Protein AF-M6R3C2-F1 (afdb_monomer_lite)

Secondary structure (DSSP, 8-state):
-TTT--EEHHHHHHHTTT----EEEEEEEEESS-HHHHHHHHHHHHHHHTTS---EEEEETTEEEEEE-HHHHHHHHHTHHHHHHHHHTTS--EEEEEEEEE-SS-HHHHHHHHHHHHHHHHHT-SSEEEE-

Foldseek 3Di:
DVLQPAAELVSCVVVLVVDPFFKKKKKFKDWPDQQSVLVNLVQVVLCVQQVHRWHWYCHDRGMIMTGDHPVSCVSCVVCLVVSCCVCPVPVIDMFMEMQMEGHDPDSVVRVVSRVVQRVVRVVVHTSYGGYD

Organism: NCBI:txid1049910

pLDDT: mean 93.61, std 5.74, range [62.06, 98.38]

Sequence (132 aa):
DPETGFGNLHAFELDKVRVDENILILASIQTDSPYPYVLKWISLWTSKLLHKQVRFYRIRKDRLAFFVSPEEWDFFSKNLNELVESLQKENHLVDLNLGVSILEESREEWSSNARKALGLSIEEGPNRYICL

Radius of gyration: 13.64 Å; chains: 1; bounding box: 36×31×31 Å

Structure (mmCIF, N/CA/C/O backbone):
data_AF-M6R3C2-F1
#
_entry.id   AF-M6R3C2-F1
#
loop_
_atom_site.group_PDB
_atom_site.id
_atom_site.type_symbol
_atom_site.label_atom_id
_atom_site.label_alt_id
_atom_site.label_comp_id
_atom_site.label_asym_id
_atom_site.label_entity_id
_atom_site.label_seq_id
_atom_site.pdbx_PDB_ins_code
_atom_site.Cartn_x
_atom_site.Cartn_y
_atom_site.Cartn_z
_atom_site.occupancy
_atom_site.B_iso_or_equiv
_atom_site.auth_seq_id
_atom_site.auth_comp_id
_atom_site.auth_asym_id
_atom_site.auth_atom_id
_atom_site.pdbx_PDB_model_num
ATOM 1 N N . ASP A 1 1 ? -8.100 -6.938 -11.339 1.00 81.00 1 ASP A N 1
ATOM 2 C CA . ASP A 1 1 ? -7.148 -6.340 -12.290 1.00 81.00 1 ASP A CA 1
ATOM 3 C C . ASP A 1 1 ? -6.440 -7.472 -13.020 1.00 81.00 1 ASP A C 1
ATOM 5 O O . ASP A 1 1 ? -5.786 -8.259 -12.348 1.00 81.00 1 ASP A O 1
ATOM 9 N N . PRO A 1 2 ? -6.632 -7.641 -14.338 1.00 83.00 2 PRO A N 1
ATOM 10 C CA . PRO A 1 2 ? -6.114 -8.805 -15.063 1.00 83.00 2 PRO A CA 1
ATOM 11 C C . PRO A 1 2 ? -4.579 -8.852 -15.124 1.00 83.00 2 PRO A C 1
ATOM 13 O O . PRO A 1 2 ? -4.012 -9.934 -15.230 1.00 83.00 2 PRO A O 1
ATOM 16 N N . GLU A 1 3 ? -3.896 -7.708 -15.012 1.00 89.69 3 GLU A N 1
ATOM 17 C CA . GLU A 1 3 ? -2.430 -7.647 -15.058 1.00 89.69 3 GLU A CA 1
ATOM 18 C C . GLU A 1 3 ? -1.791 -8.125 -13.743 1.00 89.69 3 GLU A C 1
ATOM 20 O O . GLU A 1 3 ? -0.809 -8.877 -13.747 1.00 89.69 3 GLU A O 1
ATOM 25 N N . THR A 1 4 ? -2.353 -7.701 -12.606 1.00 91.69 4 THR A N 1
ATOM 26 C CA . THR A 1 4 ? -1.811 -7.992 -11.266 1.00 91.69 4 THR A CA 1
ATOM 27 C C . THR A 1 4 ? -2.481 -9.161 -10.550 1.00 91.69 4 THR A C 1
ATOM 29 O O . THR A 1 4 ? -1.849 -9.788 -9.707 1.00 91.69 4 THR A O 1
ATOM 32 N N . GLY A 1 5 ? -3.735 -9.471 -10.880 1.00 94.00 5 GLY A N 1
ATOM 33 C CA . GLY A 1 5 ? -4.597 -10.357 -10.092 1.00 94.00 5 GLY A CA 1
ATOM 34 C C . GLY A 1 5 ? -5.252 -9.668 -8.886 1.00 94.00 5 GLY A C 1
ATOM 35 O O . GLY A 1 5 ? -6.014 -10.302 -8.163 1.00 94.00 5 GLY A O 1
ATOM 36 N N . PHE A 1 6 ? -4.997 -8.373 -8.667 1.00 97.31 6 PHE A N 1
ATOM 37 C CA . PHE A 1 6 ? -5.494 -7.635 -7.502 1.00 97.31 6 PHE A CA 1
ATOM 38 C C . PHE A 1 6 ? -6.968 -7.251 -7.634 1.00 97.31 6 PHE A C 1
ATOM 40 O O . PHE A 1 6 ? -7.526 -7.201 -8.738 1.00 97.31 6 PHE A O 1
ATOM 47 N N . GLY A 1 7 ? -7.600 -6.913 -6.507 1.00 97.38 7 GLY A N 1
ATOM 48 C CA . GLY A 1 7 ? -8.893 -6.233 -6.521 1.00 97.38 7 GLY A CA 1
ATOM 49 C C . GLY A 1 7 ? -8.794 -4.895 -7.265 1.00 97.38 7 GLY A C 1
ATOM 50 O O . GLY A 1 7 ? -7.735 -4.275 -7.308 1.00 97.38 7 GLY A O 1
ATOM 51 N N . ASN A 1 8 ? -9.872 -4.453 -7.905 1.00 96.62 8 ASN A N 1
ATOM 52 C CA . ASN A 1 8 ? -9.938 -3.106 -8.485 1.00 96.62 8 ASN A CA 1
ATOM 53 C C . ASN A 1 8 ? -10.506 -2.111 -7.455 1.00 96.62 8 ASN A C 1
ATOM 55 O O . ASN A 1 8 ? -10.848 -2.498 -6.338 1.00 96.62 8 ASN A O 1
ATOM 59 N N . LEU A 1 9 ? -10.646 -0.839 -7.840 1.00 95.88 9 LEU A N 1
ATOM 60 C CA . LEU A 1 9 ? -11.245 0.191 -6.984 1.00 95.88 9 LEU A CA 1
ATOM 61 C C . LEU A 1 9 ? -12.638 -0.201 -6.461 1.00 95.88 9 LEU A C 1
ATOM 63 O O . LEU A 1 9 ? -12.937 0.027 -5.298 1.00 95.88 9 LEU A O 1
ATOM 67 N N . HIS A 1 10 ? -13.479 -0.821 -7.290 1.00 95.88 10 HIS A N 1
ATOM 68 C CA . HIS A 1 10 ? -14.812 -1.236 -6.856 1.00 95.88 10 HIS A CA 1
ATOM 69 C C . HIS A 1 10 ? -14.753 -2.316 -5.765 1.00 95.88 10 HIS A C 1
ATOM 71 O O . HIS A 1 10 ? -15.443 -2.205 -4.757 1.00 95.88 10 HIS A O 1
ATOM 77 N N . ALA A 1 11 ? -13.893 -3.325 -5.934 1.00 96.44 11 ALA A N 1
ATOM 78 C CA . ALA A 1 11 ? -13.667 -4.349 -4.914 1.00 96.44 11 ALA A CA 1
ATOM 79 C C . ALA A 1 11 ? -13.116 -3.744 -3.614 1.00 96.44 11 ALA A C 1
ATOM 81 O O . ALA A 1 11 ? -13.557 -4.125 -2.536 1.00 96.44 11 ALA A O 1
ATOM 82 N N . PHE A 1 12 ? -12.208 -2.768 -3.722 1.00 96.88 12 PHE A N 1
ATOM 83 C CA . PHE A 1 12 ? -11.705 -2.030 -2.566 1.00 96.88 12 PHE A CA 1
ATOM 84 C C . PHE A 1 12 ? -12.836 -1.337 -1.803 1.00 96.88 12 PHE A C 1
ATOM 86 O O . PHE A 1 12 ? -12.956 -1.548 -0.605 1.00 96.88 12 PHE A O 1
ATOM 93 N N . GLU A 1 13 ? -13.696 -0.564 -2.474 1.00 95.25 13 GLU A N 1
ATOM 94 C CA . GLU A 1 13 ? -14.792 0.154 -1.803 1.00 95.25 13 GLU A CA 1
ATOM 95 C C . GLU A 1 13 ? -15.788 -0.795 -1.107 1.00 95.25 13 GLU A C 1
ATOM 97 O O . GLU A 1 13 ? -16.329 -0.448 -0.057 1.00 95.25 13 GLU A O 1
ATOM 102 N N . LEU A 1 14 ? -15.998 -2.004 -1.645 1.00 94.88 14 LEU A N 1
ATOM 103 C CA . LEU A 1 14 ? -16.838 -3.034 -1.021 1.00 94.88 14 LEU A CA 1
ATOM 104 C C . LEU A 1 14 ? -16.186 -3.683 0.205 1.00 94.88 14 LEU A C 1
ATOM 106 O O . LEU A 1 14 ? -16.849 -3.876 1.224 1.00 94.88 14 LEU A O 1
ATOM 110 N N . ASP A 1 15 ? -14.906 -4.039 0.118 1.00 94.38 15 ASP A N 1
ATOM 111 C CA . ASP A 1 15 ? -14.208 -4.713 1.216 1.00 94.38 15 ASP A CA 1
ATOM 112 C C . ASP A 1 15 ? -13.877 -3.735 2.343 1.00 94.38 15 ASP A C 1
ATOM 114 O O . ASP A 1 15 ? -13.963 -4.082 3.518 1.00 94.38 15 ASP A O 1
ATOM 118 N N . LYS A 1 16 ? -13.619 -2.471 2.005 1.00 93.50 16 LYS A N 1
ATOM 119 C CA . LYS A 1 16 ? -13.359 -1.391 2.955 1.00 93.50 16 LYS A CA 1
ATOM 120 C C . LYS A 1 16 ? -14.453 -1.217 3.998 1.00 93.50 16 LYS A C 1
ATOM 122 O O . LYS A 1 16 ? -14.144 -0.716 5.067 1.00 93.50 16 LYS A O 1
ATOM 127 N N . VAL A 1 17 ? -15.703 -1.602 3.725 1.00 91.25 17 VAL A N 1
ATOM 128 C CA . VAL A 1 17 ? -16.810 -1.527 4.701 1.00 91.25 17 VAL A CA 1
ATOM 129 C C . VAL A 1 17 ? -16.993 -2.800 5.535 1.00 91.25 17 VAL A C 1
ATOM 131 O O . VAL A 1 17 ? -17.762 -2.790 6.491 1.00 91.25 17 VAL A O 1
ATOM 134 N N . ARG A 1 18 ? -16.292 -3.886 5.192 1.00 91.31 18 ARG A N 1
ATOM 135 C CA . ARG A 1 18 ? -16.430 -5.224 5.799 1.00 91.31 18 ARG A CA 1
ATOM 136 C C . ARG A 1 18 ? -15.160 -5.738 6.462 1.00 91.31 18 ARG A C 1
ATOM 138 O O . ARG A 1 18 ? -15.231 -6.723 7.177 1.00 91.31 18 ARG A O 1
ATOM 145 N N . VAL A 1 19 ? -14.022 -5.121 6.166 1.00 92.00 19 VAL A N 1
ATOM 146 C CA . VAL A 1 19 ? -12.712 -5.548 6.648 1.00 92.00 19 VAL A CA 1
ATOM 147 C C . VAL A 1 19 ? -12.605 -5.388 8.168 1.00 92.00 19 VAL A C 1
ATOM 149 O O . VAL A 1 19 ? -13.108 -4.391 8.708 1.00 92.00 19 VAL A O 1
ATOM 152 N N . ASP A 1 20 ? -11.979 -6.374 8.813 1.00 91.19 20 ASP A N 1
ATOM 153 C CA . ASP A 1 20 ? -11.737 -6.428 10.263 1.00 91.19 20 ASP A CA 1
ATOM 154 C C . ASP A 1 20 ? -10.427 -5.719 10.648 1.00 91.19 20 ASP A C 1
ATOM 156 O O . ASP A 1 20 ? -10.261 -5.271 11.780 1.00 91.19 20 ASP A O 1
ATOM 160 N N . GLU A 1 21 ? -9.486 -5.602 9.709 1.00 93.94 21 GLU A N 1
ATOM 161 C CA . GLU A 1 21 ? -8.267 -4.821 9.867 1.00 93.94 21 GLU A CA 1
ATOM 162 C C . GLU A 1 21 ? -8.550 -3.319 10.043 1.00 93.94 21 GLU A C 1
ATOM 164 O O . GLU A 1 21 ? -9.333 -2.714 9.307 1.00 93.94 21 GLU A O 1
ATOM 169 N N . ASN A 1 22 ? -7.829 -2.702 10.984 1.00 94.94 22 ASN A N 1
ATOM 170 C CA . ASN A 1 22 ? -8.036 -1.310 11.393 1.00 94.94 22 ASN A CA 1
ATOM 171 C C . ASN A 1 22 ? -7.035 -0.330 10.770 1.00 94.94 22 ASN A C 1
ATOM 173 O O . ASN A 1 22 ? -7.129 0.867 11.021 1.00 94.94 22 ASN A O 1
ATOM 177 N N . ILE A 1 23 ? -6.066 -0.798 9.978 1.00 97.62 23 ILE A N 1
ATOM 178 C CA . ILE A 1 23 ? -5.085 0.075 9.324 1.00 97.62 23 ILE A CA 1
ATOM 179 C C . ILE A 1 23 ? -5.227 -0.030 7.811 1.00 97.62 23 ILE A C 1
ATOM 181 O O . ILE A 1 23 ? -5.128 -1.112 7.234 1.00 97.62 23 ILE A O 1
ATOM 185 N N . LEU A 1 24 ? -5.463 1.115 7.172 1.00 98.00 24 LEU A N 1
ATOM 186 C CA . LEU A 1 24 ? -5.519 1.265 5.724 1.00 98.00 24 LEU A CA 1
ATOM 187 C C . LEU A 1 24 ? -4.203 1.865 5.260 1.0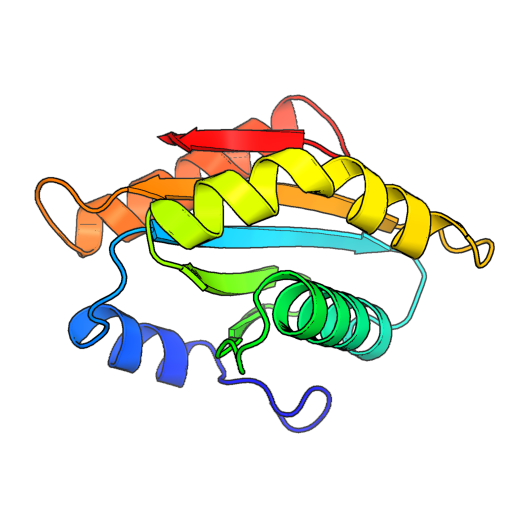0 98.00 24 LEU A C 1
ATOM 189 O O . LEU A 1 24 ? -3.814 2.947 5.700 1.00 98.00 24 LEU A O 1
ATOM 193 N N . ILE A 1 25 ? -3.560 1.184 4.319 1.00 98.31 25 ILE A N 1
ATOM 194 C CA . ILE A 1 25 ? -2.352 1.665 3.665 1.00 98.31 25 ILE A CA 1
ATOM 195 C C . ILE A 1 25 ? -2.682 1.948 2.207 1.00 98.31 25 ILE A C 1
ATOM 197 O O . ILE A 1 25 ? -3.135 1.069 1.471 1.00 98.31 25 ILE A O 1
ATOM 201 N N . LEU A 1 26 ? -2.428 3.181 1.782 1.00 98.38 26 LEU A N 1
ATOM 202 C CA . LEU A 1 26 ? -2.417 3.583 0.384 1.00 98.38 26 LEU A CA 1
ATOM 203 C C . LEU A 1 26 ? -0.974 3.803 -0.051 1.00 98.38 26 LEU A C 1
ATOM 205 O O . LEU A 1 26 ? -0.248 4.553 0.591 1.00 98.38 26 LEU A O 1
ATOM 209 N N . ALA A 1 27 ? -0.568 3.195 -1.159 1.00 97.94 27 ALA A N 1
ATOM 210 C CA . ALA A 1 27 ? 0.765 3.363 -1.718 1.00 97.94 27 ALA A CA 1
ATOM 211 C C . ALA A 1 27 ? 0.730 4.130 -3.040 1.00 97.94 27 ALA A C 1
ATOM 213 O O . ALA A 1 27 ? -0.174 3.940 -3.857 1.00 97.94 27 ALA A O 1
ATOM 214 N N . SER A 1 28 ? 1.749 4.955 -3.258 1.00 97.75 28 SER A N 1
ATOM 215 C CA . SER A 1 28 ? 2.104 5.569 -4.533 1.00 97.75 28 SER A CA 1
ATOM 216 C C . SER A 1 28 ? 3.425 5.011 -5.006 1.00 97.75 28 SER A C 1
ATOM 218 O O . SER A 1 28 ? 4.386 4.993 -4.241 1.00 97.75 28 SER A O 1
ATOM 220 N N . ILE A 1 29 ? 3.462 4.594 -6.264 1.00 96.38 29 ILE A N 1
ATOM 221 C CA . ILE A 1 29 ? 4.659 4.061 -6.894 1.00 96.38 29 ILE A CA 1
ATOM 222 C C . ILE A 1 29 ? 5.044 4.990 -8.041 1.00 96.38 29 ILE A C 1
ATOM 224 O O . ILE A 1 29 ? 4.239 5.243 -8.939 1.00 96.38 29 ILE A O 1
ATOM 228 N N . GLN A 1 30 ? 6.286 5.453 -8.050 1.00 95.12 30 GLN A N 1
ATOM 229 C CA . GLN A 1 30 ? 6.880 6.110 -9.208 1.00 95.12 30 GLN A CA 1
ATOM 230 C C . GLN A 1 30 ? 8.022 5.244 -9.722 1.00 95.12 30 GLN A C 1
ATOM 232 O O . GLN A 1 30 ? 8.900 4.850 -8.965 1.00 95.12 30 GLN A O 1
ATOM 237 N N . THR A 1 31 ? 7.960 4.872 -10.998 1.00 93.44 31 THR A N 1
ATOM 238 C CA . THR A 1 31 ? 8.928 3.956 -11.595 1.00 93.44 31 THR A CA 1
ATOM 239 C C . THR A 1 31 ? 8.908 4.037 -13.117 1.00 93.44 31 THR A C 1
ATOM 241 O O . THR A 1 31 ? 7.858 4.303 -13.707 1.00 93.44 31 THR A O 1
ATOM 244 N N . ASP A 1 32 ? 10.049 3.739 -13.736 1.00 91.12 32 ASP A N 1
ATOM 245 C CA . ASP A 1 32 ? 10.165 3.505 -15.181 1.00 91.12 32 ASP A CA 1
ATOM 246 C C . ASP A 1 32 ? 9.877 2.042 -15.564 1.00 91.12 32 ASP A C 1
ATOM 248 O O . ASP A 1 32 ? 9.718 1.705 -16.740 1.00 91.12 32 ASP A O 1
ATOM 252 N N . SER A 1 33 ? 9.781 1.155 -14.572 1.00 91.56 33 SER A N 1
ATOM 253 C CA . SER A 1 33 ? 9.465 -0.256 -14.768 1.00 91.56 33 SER A CA 1
ATOM 254 C C . SER A 1 33 ? 7.966 -0.482 -14.980 1.00 91.56 33 SER A C 1
ATOM 256 O O . SER A 1 33 ? 7.128 0.329 -14.576 1.00 91.56 33 SER A O 1
ATOM 258 N N . PRO A 1 34 ? 7.562 -1.621 -15.571 1.00 92.69 34 PRO A N 1
ATOM 259 C CA . PRO A 1 34 ? 6.150 -1.957 -15.682 1.00 92.69 34 PRO A CA 1
ATOM 260 C C . PRO A 1 34 ? 5.472 -2.011 -14.304 1.00 92.69 34 PRO A C 1
ATOM 262 O O . PRO A 1 34 ? 5.811 -2.849 -13.470 1.00 92.69 34 PRO A O 1
ATOM 265 N N . TYR A 1 35 ? 4.456 -1.171 -14.081 1.00 94.25 35 TYR A N 1
ATOM 266 C CA . TYR A 1 35 ? 3.709 -1.148 -12.816 1.00 94.25 35 TYR A CA 1
ATOM 267 C C . TYR A 1 35 ? 3.261 -2.532 -12.330 1.00 94.25 35 TYR A C 1
ATOM 269 O O . TYR A 1 35 ? 3.475 -2.824 -11.157 1.00 94.25 35 TYR A O 1
ATOM 277 N N . PRO A 1 36 ? 2.696 -3.429 -13.166 1.00 94.50 36 PRO A N 1
ATOM 278 C CA . PRO A 1 36 ? 2.276 -4.743 -12.685 1.00 94.50 36 PRO A CA 1
ATOM 279 C C . PRO A 1 36 ? 3.406 -5.572 -12.070 1.00 94.50 36 PRO A C 1
ATOM 281 O O . PRO A 1 36 ? 3.147 -6.345 -11.152 1.00 94.50 36 PRO A O 1
ATOM 284 N N . TYR A 1 37 ? 4.640 -5.405 -12.552 1.00 92.69 37 TYR A N 1
ATOM 285 C CA . TYR A 1 37 ? 5.814 -6.074 -11.996 1.00 92.69 37 TYR A CA 1
ATOM 286 C C . TYR A 1 37 ? 6.105 -5.571 -10.579 1.00 92.69 37 TYR A C 1
ATOM 288 O O . TYR A 1 37 ? 6.093 -6.354 -9.631 1.00 92.69 37 TYR A O 1
ATOM 296 N N . VAL A 1 38 ? 6.248 -4.252 -10.424 1.00 94.38 38 VAL A N 1
ATOM 297 C CA . VAL A 1 38 ? 6.531 -3.610 -9.131 1.00 94.38 38 VAL A CA 1
ATOM 298 C C . VAL A 1 38 ? 5.417 -3.874 -8.116 1.00 94.38 38 VAL A C 1
ATOM 300 O O . VAL A 1 38 ? 5.677 -4.239 -6.973 1.00 94.38 38 VAL A O 1
ATOM 303 N N . LEU A 1 39 ? 4.158 -3.767 -8.542 1.00 95.50 39 LEU A N 1
ATOM 304 C CA . LEU A 1 39 ? 2.996 -4.017 -7.691 1.00 95.50 39 LEU A CA 1
ATOM 305 C C . LEU A 1 39 ? 2.943 -5.472 -7.194 1.00 95.50 39 LEU A C 1
ATOM 307 O O . LEU A 1 39 ? 2.658 -5.707 -6.018 1.00 95.50 39 LEU A O 1
ATOM 311 N N . LYS A 1 40 ? 3.250 -6.454 -8.055 1.00 94.88 40 LYS A N 1
ATOM 312 C CA . LYS A 1 40 ? 3.359 -7.866 -7.647 1.00 94.88 40 LYS A CA 1
ATOM 313 C C . LYS A 1 40 ? 4.524 -8.091 -6.692 1.00 94.88 40 LYS A C 1
ATOM 315 O O . LYS A 1 40 ? 4.359 -8.845 -5.738 1.00 94.88 40 LYS A O 1
ATOM 320 N N . TRP A 1 41 ? 5.662 -7.435 -6.916 1.00 94.50 41 TRP A N 1
ATOM 321 C CA . TRP A 1 41 ? 6.811 -7.534 -6.019 1.00 94.50 41 TRP A CA 1
ATOM 322 C C . TRP A 1 41 ? 6.475 -7.052 -4.608 1.00 94.50 41 TRP A C 1
ATOM 324 O O . TRP A 1 41 ? 6.702 -7.787 -3.650 1.00 94.50 41 TRP A O 1
ATOM 334 N N . ILE A 1 42 ? 5.844 -5.875 -4.487 1.00 95.50 42 ILE A N 1
ATOM 335 C CA . ILE A 1 42 ? 5.359 -5.350 -3.201 1.00 95.50 42 ILE A CA 1
ATOM 336 C C . ILE A 1 42 ? 4.451 -6.384 -2.529 1.00 95.50 42 ILE A C 1
ATOM 338 O O . ILE A 1 42 ? 4.681 -6.747 -1.382 1.00 95.50 42 ILE A O 1
ATOM 342 N N . SER A 1 43 ? 3.476 -6.933 -3.259 1.00 96.00 43 SER A N 1
ATOM 343 C CA . SER A 1 43 ? 2.545 -7.925 -2.709 1.00 96.00 43 SER A CA 1
ATOM 344 C C . SER A 1 43 ? 3.222 -9.209 -2.220 1.00 96.00 43 SER A C 1
ATOM 346 O O . SER A 1 43 ? 2.906 -9.694 -1.128 1.00 96.00 43 SER A O 1
ATOM 348 N N . LEU A 1 44 ? 4.165 -9.748 -2.998 1.00 95.50 44 LEU A N 1
ATOM 349 C CA . LEU A 1 44 ? 4.934 -10.939 -2.633 1.00 95.50 44 LE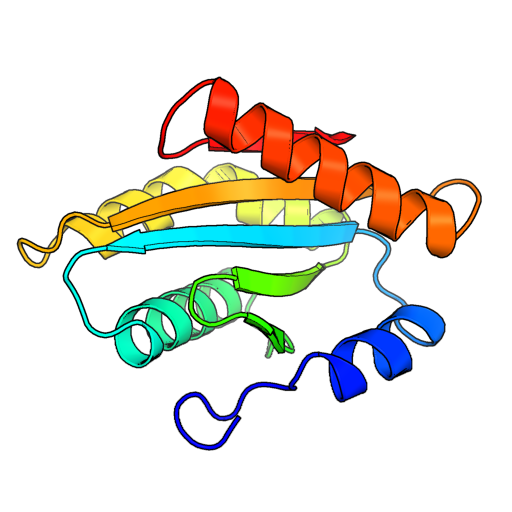U A CA 1
ATOM 350 C C . LEU A 1 44 ? 5.809 -10.678 -1.409 1.00 95.50 44 LEU A C 1
ATOM 352 O O . LEU A 1 44 ? 5.835 -11.498 -0.492 1.00 95.50 44 LEU A O 1
ATOM 356 N N . TRP A 1 45 ? 6.492 -9.533 -1.379 1.00 95.62 45 TRP A N 1
ATOM 357 C CA . TRP A 1 45 ? 7.335 -9.138 -0.260 1.00 95.62 45 TRP A CA 1
ATOM 358 C C . TRP A 1 45 ? 6.512 -8.964 1.018 1.00 95.62 45 TRP A C 1
ATOM 360 O O . TRP A 1 45 ? 6.840 -9.570 2.035 1.00 95.62 45 TRP A O 1
ATOM 370 N N . THR A 1 46 ? 5.394 -8.233 0.960 1.00 96.12 46 THR A N 1
ATOM 371 C CA . THR A 1 46 ? 4.511 -8.031 2.118 1.00 96.12 46 THR A CA 1
ATOM 372 C C . THR A 1 46 ? 3.954 -9.354 2.631 1.00 96.12 46 THR A C 1
ATOM 374 O O . THR A 1 46 ? 3.983 -9.608 3.831 1.00 96.12 46 THR A O 1
ATOM 377 N N . SER A 1 47 ? 3.485 -10.225 1.732 1.00 95.50 47 SER A N 1
ATOM 378 C CA . SER A 1 47 ? 2.924 -11.525 2.125 1.00 95.50 47 SER A CA 1
ATOM 379 C C . SER A 1 47 ? 3.984 -12.439 2.746 1.00 95.50 47 SER A C 1
ATOM 381 O O . SER A 1 47 ? 3.701 -13.179 3.687 1.00 95.50 47 SER A O 1
ATOM 383 N N . LYS A 1 48 ? 5.227 -12.368 2.246 1.00 95.56 48 LYS A N 1
ATOM 384 C CA . LYS A 1 48 ? 6.369 -13.087 2.815 1.00 95.56 48 LYS A CA 1
ATOM 385 C C . LYS A 1 48 ? 6.733 -12.557 4.200 1.00 95.56 48 LYS A C 1
ATOM 387 O O . LYS A 1 48 ? 6.954 -13.370 5.090 1.00 95.56 48 LYS A O 1
ATOM 392 N N . LEU A 1 49 ? 6.783 -11.235 4.374 1.00 96.06 49 LEU A N 1
ATOM 393 C CA . LEU A 1 49 ? 7.118 -10.603 5.650 1.00 96.06 49 LEU A CA 1
ATOM 394 C C . LEU A 1 49 ? 6.080 -10.925 6.730 1.00 96.06 49 LEU A C 1
ATOM 396 O O . LEU A 1 49 ? 6.439 -11.279 7.846 1.00 96.06 49 LEU A O 1
ATOM 400 N N . LEU A 1 50 ? 4.794 -10.811 6.394 1.00 95.44 50 LEU A N 1
ATOM 401 C CA . LEU A 1 50 ? 3.698 -10.999 7.346 1.00 95.44 50 LEU A CA 1
ATOM 402 C C . LEU A 1 50 ? 3.282 -12.468 7.511 1.00 95.44 50 LEU A C 1
ATOM 404 O O . LEU A 1 50 ? 2.353 -12.758 8.257 1.00 95.44 50 LEU A O 1
ATOM 408 N N . HIS A 1 51 ? 3.930 -13.397 6.798 1.00 94.50 51 HIS A N 1
ATOM 409 C CA . HIS A 1 51 ? 3.605 -14.827 6.796 1.00 94.50 51 HIS A CA 1
ATOM 410 C C . HIS A 1 51 ? 2.118 -15.138 6.529 1.00 94.50 51 HIS A C 1
ATOM 412 O O . HIS A 1 51 ? 1.593 -16.157 6.981 1.00 94.50 51 HIS A O 1
ATOM 418 N N . LYS A 1 52 ? 1.434 -14.282 5.760 1.00 93.94 52 LYS A N 1
ATOM 419 C CA . LYS A 1 52 ? 0.018 -14.433 5.405 1.00 93.94 52 LYS A CA 1
ATOM 420 C C . LYS A 1 52 ? -0.261 -13.923 3.998 1.00 93.94 52 LYS A C 1
ATOM 422 O O . LYS A 1 52 ? 0.486 -13.111 3.460 1.00 93.94 52 LYS A O 1
ATOM 427 N N . GLN A 1 53 ? -1.372 -14.359 3.409 1.00 91.75 53 GLN A N 1
ATOM 428 C CA . GLN A 1 53 ? -1.859 -13.736 2.179 1.00 91.75 53 GLN A CA 1
ATOM 429 C C . GLN A 1 53 ? -2.557 -12.418 2.510 1.00 91.75 53 GLN A C 1
ATOM 431 O O . GLN A 1 53 ? -3.616 -12.411 3.133 1.00 91.75 53 GLN A O 1
ATOM 436 N N . VAL A 1 54 ? -1.968 -11.307 2.073 1.00 94.88 54 VAL A N 1
ATOM 437 C CA . VAL A 1 54 ? -2.589 -9.982 2.166 1.00 94.88 54 VAL A CA 1
ATOM 438 C C . VAL A 1 54 ? -3.375 -9.709 0.893 1.00 94.88 54 VAL A C 1
ATOM 440 O O . VAL A 1 54 ? -2.883 -9.924 -0.218 1.00 94.88 54 VAL A O 1
ATOM 443 N N . ARG A 1 55 ? -4.604 -9.211 1.040 1.00 95.94 55 ARG A N 1
ATOM 444 C CA . ARG A 1 55 ? -5.416 -8.808 -0.107 1.00 95.94 55 ARG A CA 1
ATOM 445 C C . ARG A 1 55 ? -5.019 -7.410 -0.567 1.00 95.94 55 ARG A C 1
ATOM 447 O O . ARG A 1 55 ? -5.119 -6.445 0.185 1.00 95.94 55 ARG A O 1
ATOM 454 N N . PHE A 1 56 ? -4.614 -7.316 -1.827 1.00 98.00 56 PHE A N 1
ATOM 455 C CA . PHE A 1 56 ? -4.217 -6.068 -2.467 1.00 98.00 56 PHE A CA 1
ATOM 456 C C . PHE A 1 56 ? -5.263 -5.577 -3.461 1.00 98.00 56 PHE A C 1
ATOM 458 O O . PHE A 1 56 ? -5.919 -6.370 -4.149 1.00 98.00 56 PHE A O 1
ATOM 465 N N . TYR A 1 57 ? -5.356 -4.255 -3.585 1.00 98.19 57 TYR A N 1
ATOM 466 C CA . TYR A 1 57 ? -6.229 -3.582 -4.537 1.00 98.19 57 TYR A CA 1
ATOM 467 C C . TYR A 1 57 ? -5.441 -2.572 -5.360 1.00 98.19 57 TYR A C 1
ATOM 469 O O . TYR A 1 57 ? -4.804 -1.668 -4.826 1.00 98.19 57 TYR A O 1
ATOM 477 N N . ARG A 1 58 ? -5.523 -2.686 -6.683 1.00 97.44 58 ARG A N 1
ATOM 478 C CA . ARG A 1 58 ? -4.993 -1.689 -7.608 1.00 97.44 58 ARG A CA 1
ATOM 479 C C . ARG A 1 58 ? -6.069 -0.635 -7.855 1.00 97.44 58 ARG A C 1
ATOM 481 O O . ARG A 1 58 ? -6.953 -0.814 -8.694 1.00 97.44 58 ARG A O 1
ATOM 488 N N . ILE A 1 59 ? -6.018 0.446 -7.081 1.00 96.69 59 ILE A N 1
ATOM 489 C CA . ILE A 1 59 ? -7.027 1.516 -7.119 1.00 96.69 59 ILE A CA 1
ATOM 490 C C . ILE A 1 59 ? -6.771 2.528 -8.247 1.00 96.69 59 ILE A C 1
ATOM 492 O O . ILE A 1 59 ? -7.709 3.176 -8.708 1.00 96.69 59 ILE A O 1
ATOM 496 N N . ARG A 1 60 ? -5.521 2.641 -8.722 1.00 95.50 60 ARG A N 1
ATOM 497 C CA . ARG A 1 60 ? -5.111 3.337 -9.960 1.00 95.50 60 ARG A CA 1
ATOM 498 C C . ARG A 1 60 ? -3.901 2.632 -10.578 1.00 95.50 60 ARG A C 1
ATOM 500 O O . ARG A 1 60 ? -3.372 1.690 -9.996 1.00 95.50 60 ARG A O 1
ATOM 507 N N . LYS A 1 61 ? -3.435 3.098 -11.743 1.00 94.88 61 LYS A N 1
ATOM 508 C CA . LYS A 1 61 ? -2.265 2.535 -12.444 1.00 94.88 61 LYS A CA 1
ATOM 509 C C . LYS A 1 61 ? -1.042 2.399 -11.525 1.00 94.88 61 LYS A C 1
ATOM 511 O O . LYS A 1 61 ? -0.427 1.335 -11.533 1.00 94.88 61 LYS A O 1
ATOM 516 N N . ASP A 1 62 ? -0.769 3.454 -10.763 1.00 95.75 62 ASP A N 1
ATOM 517 C CA . ASP A 1 62 ? 0.375 3.713 -9.879 1.00 95.75 62 ASP A CA 1
ATOM 518 C C . ASP A 1 62 ? 0.034 3.618 -8.382 1.00 95.75 62 ASP A C 1
ATOM 520 O O . ASP A 1 62 ? 0.871 3.933 -7.538 1.00 95.75 62 ASP A O 1
ATOM 524 N N . ARG A 1 63 ? -1.205 3.233 -8.041 1.00 96.81 63 ARG A N 1
ATOM 525 C CA . ARG A 1 63 ? -1.705 3.255 -6.662 1.00 96.81 63 ARG A CA 1
ATOM 526 C C . ARG A 1 63 ? -2.186 1.891 -6.208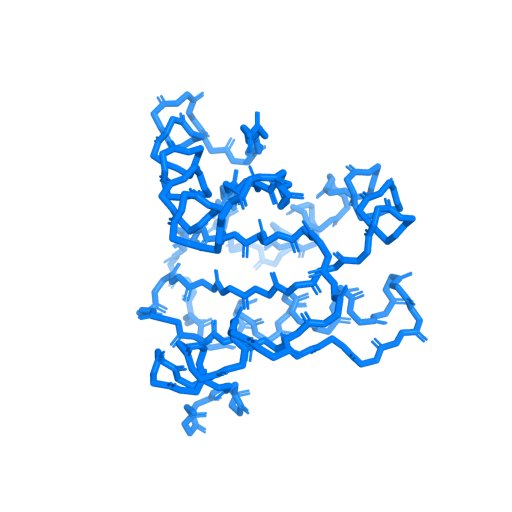 1.00 96.81 63 ARG A C 1
ATOM 528 O O . ARG A 1 63 ? -3.028 1.265 -6.861 1.00 96.81 63 ARG A O 1
ATOM 535 N N . LEU A 1 64 ? -1.707 1.498 -5.037 1.00 97.44 64 LEU A N 1
ATOM 536 C CA . LEU A 1 64 ? -2.069 0.267 -4.351 1.00 97.44 64 LEU A CA 1
ATOM 537 C C . LEU A 1 64 ? -2.807 0.607 -3.054 1.00 97.44 64 LEU A C 1
ATOM 539 O O . LEU A 1 64 ? -2.511 1.620 -2.427 1.00 97.44 64 LEU A O 1
ATOM 543 N N . ALA A 1 65 ? -3.737 -0.243 -2.646 1.00 98.25 65 ALA A N 1
ATOM 544 C CA . ALA A 1 65 ? -4.324 -0.227 -1.316 1.00 98.25 65 ALA A CA 1
ATOM 545 C C . ALA A 1 65 ? -4.276 -1.631 -0.716 1.00 98.25 65 ALA A C 1
ATOM 547 O O . ALA A 1 65 ? -4.384 -2.619 -1.450 1.00 98.25 65 ALA A O 1
ATOM 548 N N . PHE A 1 66 ? -4.124 -1.717 0.599 1.00 97.94 66 PHE A N 1
ATOM 549 C CA . PHE A 1 66 ? -4.265 -2.951 1.368 1.00 97.94 66 PHE A CA 1
ATOM 550 C C . PHE A 1 66 ? -4.535 -2.621 2.838 1.00 97.94 66 PHE A C 1
ATOM 552 O O . PHE A 1 66 ? -4.338 -1.484 3.275 1.00 97.94 66 PHE A O 1
ATOM 559 N N . PHE A 1 67 ? -5.015 -3.618 3.576 1.00 97.44 67 PHE A N 1
ATOM 560 C CA . PHE A 1 67 ? -5.357 -3.491 4.986 1.00 97.44 67 PHE A CA 1
ATOM 561 C C . PHE A 1 67 ? -4.456 -4.386 5.831 1.00 97.44 67 PHE A C 1
ATOM 563 O O . PHE A 1 67 ? -4.075 -5.470 5.382 1.00 97.44 67 PHE A O 1
ATOM 570 N N . VAL A 1 68 ? -4.121 -3.922 7.032 1.00 97.19 68 VAL A N 1
ATOM 571 C CA . VAL A 1 68 ? -3.304 -4.661 8.002 1.00 97.19 68 VAL A CA 1
ATOM 572 C C . VAL A 1 68 ? -3.815 -4.441 9.427 1.00 97.19 68 VAL A C 1
ATOM 574 O O . VAL A 1 68 ? -4.473 -3.436 9.718 1.00 97.19 68 VAL A O 1
ATOM 577 N N . SER A 1 69 ? -3.515 -5.371 10.330 1.00 96.31 69 SER A N 1
ATOM 578 C CA . SER A 1 69 ? -3.711 -5.154 11.767 1.00 96.31 69 SER A CA 1
ATOM 579 C C . SER A 1 69 ? -2.613 -4.245 12.355 1.00 96.31 69 SER A C 1
ATOM 581 O O . SER A 1 69 ? -1.568 -4.045 11.725 1.00 96.31 69 SER A O 1
ATOM 583 N N . PRO A 1 70 ? -2.799 -3.703 13.572 1.00 95.12 70 PRO A N 1
ATOM 584 C CA . PRO A 1 70 ? -1.747 -2.974 14.284 1.00 95.12 70 PRO A CA 1
ATOM 585 C C . PRO A 1 70 ? -0.444 -3.765 14.464 1.00 95.12 70 PRO A C 1
ATOM 587 O O . PRO A 1 70 ? 0.641 -3.214 14.284 1.00 95.12 70 PRO A O 1
ATOM 590 N N . GLU A 1 71 ? -0.533 -5.060 14.764 1.00 95.00 71 GLU A N 1
ATOM 591 C CA . GLU A 1 71 ? 0.628 -5.943 14.940 1.00 95.00 71 GLU A CA 1
ATOM 592 C C . GLU A 1 71 ? 1.388 -6.132 13.623 1.00 95.00 71 GLU A C 1
ATOM 594 O O . GLU A 1 71 ? 2.619 -6.112 13.581 1.00 95.00 71 GLU A O 1
ATOM 599 N N . GLU A 1 72 ? 0.649 -6.280 12.525 1.00 96.31 72 GLU A N 1
ATOM 600 C CA . GLU A 1 72 ? 1.212 -6.407 11.184 1.00 96.31 72 GLU A CA 1
ATOM 601 C C . GLU A 1 72 ? 1.860 -5.110 10.717 1.00 96.31 72 GLU A C 1
ATOM 603 O O . GLU A 1 72 ? 2.916 -5.147 10.088 1.00 96.31 72 GLU A O 1
ATOM 608 N N . TRP A 1 73 ? 1.262 -3.964 11.043 1.00 96.06 73 TRP A N 1
ATOM 609 C CA . TRP A 1 73 ? 1.848 -2.661 10.758 1.00 96.06 73 TRP A CA 1
ATOM 610 C C . TRP A 1 73 ? 3.163 -2.440 11.506 1.00 96.06 73 TRP A C 1
ATOM 612 O O . TRP A 1 73 ? 4.130 -1.966 10.905 1.00 96.06 73 TRP A O 1
ATOM 622 N N . ASP A 1 74 ? 3.238 -2.807 12.787 1.00 94.50 74 ASP A N 1
ATOM 623 C CA . ASP A 1 74 ? 4.480 -2.710 13.562 1.00 94.50 74 ASP A CA 1
ATOM 624 C C . ASP A 1 74 ? 5.604 -3.533 12.910 1.00 94.50 74 ASP A C 1
ATOM 626 O O . ASP A 1 74 ? 6.730 -3.055 12.761 1.00 94.50 74 ASP A O 1
ATOM 630 N N . PHE A 1 75 ? 5.286 -4.734 12.417 1.00 94.62 75 PHE A N 1
ATOM 631 C CA . PHE A 1 75 ? 6.240 -5.559 11.674 1.00 94.62 75 PHE A CA 1
ATOM 632 C C . PHE A 1 75 ? 6.596 -4.965 10.304 1.00 94.62 75 PHE A C 1
ATOM 634 O O . PHE A 1 75 ? 7.769 -4.887 9.938 1.00 94.62 75 PHE A O 1
ATOM 641 N N . PHE A 1 76 ? 5.597 -4.527 9.540 1.00 95.19 76 PHE A N 1
ATOM 642 C CA . PHE A 1 76 ? 5.766 -3.973 8.198 1.00 95.19 76 PHE A CA 1
ATOM 643 C C . PHE A 1 76 ? 6.613 -2.698 8.199 1.00 95.19 76 PHE A C 1
ATOM 645 O O . PHE A 1 76 ? 7.577 -2.586 7.442 1.00 95.19 76 PHE A O 1
ATOM 652 N N . SER A 1 77 ? 6.282 -1.748 9.073 1.00 94.31 77 SER A N 1
ATOM 653 C CA . SER A 1 77 ? 6.928 -0.435 9.146 1.00 94.31 77 SER A CA 1
ATOM 654 C C . SER A 1 77 ? 8.407 -0.522 9.530 1.00 94.31 77 SER A C 1
ATOM 656 O O . SER A 1 77 ? 9.225 0.200 8.959 1.00 94.31 77 SER A O 1
ATOM 658 N N . LYS A 1 78 ? 8.780 -1.455 10.418 1.00 95.25 78 LYS A N 1
ATOM 659 C CA . LYS A 1 78 ? 10.181 -1.705 10.808 1.00 95.25 78 LYS A CA 1
ATOM 660 C C . LYS A 1 78 ? 11.042 -2.246 9.668 1.00 95.25 78 LYS A C 1
ATOM 662 O O . LYS A 1 78 ? 12.245 -2.004 9.658 1.00 95.25 78 LYS A O 1
ATOM 667 N N . ASN A 1 79 ? 10.435 -2.943 8.709 1.00 94.62 79 ASN A N 1
ATOM 668 C CA . ASN A 1 79 ? 11.133 -3.575 7.587 1.00 94.62 79 ASN A CA 1
ATOM 669 C C . ASN A 1 79 ? 10.942 -2.813 6.262 1.00 94.62 79 ASN A C 1
ATOM 671 O O . ASN A 1 79 ? 11.357 -3.291 5.209 1.00 94.62 79 ASN A O 1
ATOM 675 N N . LEU A 1 80 ? 10.336 -1.619 6.281 1.00 91.94 80 LEU A N 1
ATOM 676 C CA . LEU A 1 80 ? 10.019 -0.870 5.060 1.00 91.94 80 LEU A CA 1
ATOM 677 C C . LEU A 1 80 ? 11.266 -0.520 4.231 1.00 91.94 80 LEU A C 1
ATOM 679 O O . LEU A 1 80 ? 11.211 -0.540 3.002 1.00 91.94 80 LEU A O 1
ATOM 683 N N . ASN A 1 81 ? 12.398 -0.263 4.889 1.00 91.75 81 ASN A N 1
ATOM 684 C CA . ASN A 1 81 ? 13.669 -0.024 4.204 1.00 91.75 81 ASN A CA 1
ATOM 685 C C . ASN A 1 81 ? 14.100 -1.234 3.364 1.00 91.75 81 ASN A C 1
ATOM 687 O O . ASN A 1 81 ? 14.558 -1.053 2.242 1.00 91.75 81 ASN A O 1
ATOM 691 N N . GLU A 1 82 ? 13.881 -2.462 3.844 1.00 93.31 82 GLU A N 1
ATOM 692 C CA . GLU A 1 82 ? 14.211 -3.671 3.080 1.00 93.31 82 GLU A CA 1
ATOM 693 C C . GLU A 1 82 ? 13.347 -3.799 1.820 1.00 93.31 82 GLU A C 1
ATOM 695 O O . GLU A 1 82 ? 13.830 -4.254 0.781 1.00 93.31 82 GLU A O 1
ATOM 700 N N . LEU A 1 83 ? 12.076 -3.377 1.880 1.00 92.44 83 LEU A N 1
ATOM 701 C CA . LEU A 1 83 ? 11.218 -3.314 0.696 1.00 92.44 83 LEU A CA 1
ATOM 702 C C . LEU A 1 83 ? 11.776 -2.314 -0.317 1.00 92.44 83 LEU A C 1
ATOM 704 O O . LEU A 1 83 ? 11.946 -2.677 -1.481 1.00 92.44 83 LEU A O 1
ATOM 708 N N . VAL A 1 84 ? 12.087 -1.091 0.118 1.00 90.94 84 VAL A N 1
ATOM 709 C CA . VAL A 1 84 ?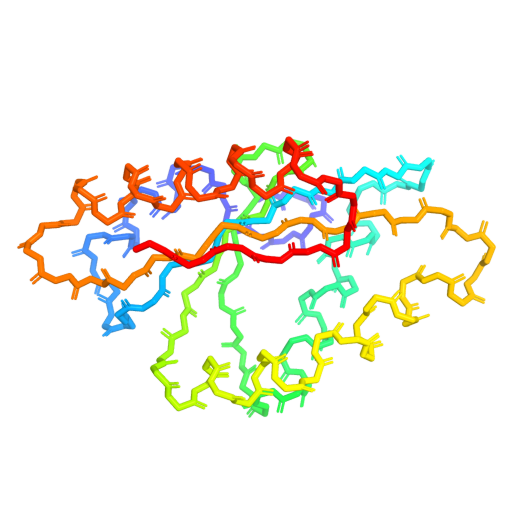 12.645 -0.040 -0.750 1.00 90.94 84 VAL A CA 1
ATOM 710 C C . VAL A 1 84 ? 13.955 -0.509 -1.392 1.00 90.94 84 VAL A C 1
ATOM 712 O O . VAL A 1 84 ? 14.091 -0.458 -2.613 1.00 90.94 84 VAL A O 1
ATOM 715 N N . GLU A 1 85 ? 14.877 -1.068 -0.610 1.00 90.19 85 GLU A N 1
ATOM 716 C CA . GLU A 1 85 ? 16.133 -1.626 -1.124 1.00 90.19 85 GLU A CA 1
ATOM 717 C C . GLU A 1 85 ? 15.899 -2.777 -2.112 1.00 90.19 85 GLU A C 1
ATOM 719 O O . GLU A 1 85 ? 16.584 -2.880 -3.133 1.00 90.19 85 GLU A O 1
ATOM 724 N N . SER A 1 86 ? 14.920 -3.649 -1.840 1.00 89.69 86 SER A N 1
ATOM 725 C CA . SER A 1 86 ? 14.582 -4.752 -2.745 1.00 89.69 86 SER A CA 1
ATOM 726 C C . SER A 1 86 ? 14.043 -4.261 -4.089 1.00 89.69 86 SER A C 1
ATOM 728 O O . SER A 1 86 ? 14.335 -4.872 -5.113 1.00 89.69 86 SER A O 1
ATOM 730 N N . LEU A 1 87 ? 13.309 -3.145 -4.093 1.00 87.88 87 LEU A N 1
ATOM 731 C CA . LEU A 1 87 ? 12.771 -2.522 -5.300 1.00 87.88 87 LEU A CA 1
ATOM 732 C C . LEU A 1 87 ? 13.862 -1.824 -6.126 1.00 87.88 87 LEU A C 1
ATOM 734 O O . LEU A 1 87 ? 13.764 -1.780 -7.350 1.00 87.88 87 LEU A O 1
ATOM 738 N N . GLN A 1 88 ? 14.914 -1.327 -5.472 1.00 84.25 88 GLN A N 1
ATOM 739 C CA . GLN A 1 88 ? 16.022 -0.607 -6.108 1.00 84.25 88 GLN A CA 1
ATOM 740 C C . GLN A 1 88 ? 17.138 -1.525 -6.648 1.00 84.25 88 GLN A C 1
ATOM 742 O O . GLN A 1 88 ? 17.938 -1.101 -7.484 1.00 84.25 88 GLN A O 1
ATOM 747 N N . LYS A 1 89 ? 17.208 -2.791 -6.207 1.00 72.38 89 LYS A N 1
ATOM 748 C CA . LYS A 1 89 ? 18.317 -3.725 -6.505 1.00 72.38 89 LYS A CA 1
ATOM 749 C C . LYS A 1 89 ? 18.504 -4.112 -7.979 1.00 72.38 89 LYS A C 1
ATOM 751 O O . LYS A 1 89 ? 19.563 -4.629 -8.324 1.00 72.38 89 LYS A O 1
ATOM 756 N N . GLU A 1 90 ? 17.528 -3.871 -8.849 1.00 64.62 90 GLU A N 1
ATOM 757 C CA . GLU A 1 90 ? 17.547 -4.333 -10.249 1.00 64.62 90 GLU A CA 1
ATOM 758 C C . GLU A 1 90 ? 17.857 -3.225 -11.282 1.00 64.62 90 GLU A C 1
ATOM 760 O O . GLU A 1 90 ? 17.496 -3.354 -12.447 1.00 64.62 90 GLU A O 1
ATOM 765 N N . ASN A 1 91 ? 18.524 -2.126 -10.891 1.00 62.06 91 ASN A N 1
ATOM 766 C CA . ASN A 1 91 ? 18.672 -0.898 -11.709 1.00 62.06 91 ASN A CA 1
ATOM 767 C C . ASN A 1 91 ? 17.330 -0.238 -12.079 1.00 62.06 91 ASN A C 1
ATOM 769 O O . ASN A 1 91 ? 17.238 0.543 -13.027 1.00 62.06 91 ASN A O 1
ATOM 773 N N . HIS A 1 92 ? 16.283 -0.540 -11.320 1.00 72.38 92 HIS A N 1
ATOM 774 C CA . HIS A 1 92 ? 14.973 0.062 -11.471 1.00 72.38 92 HIS A CA 1
ATOM 775 C C . HIS A 1 92 ? 14.822 1.159 -10.421 1.00 72.38 92 HIS A C 1
ATOM 777 O O . HIS A 1 92 ? 14.781 0.885 -9.225 1.00 72.38 92 HIS A O 1
ATOM 783 N N . LEU A 1 93 ? 14.761 2.415 -10.868 1.00 84.19 93 LEU A N 1
ATOM 784 C CA . LEU A 1 93 ? 14.405 3.526 -9.993 1.00 84.19 93 LEU A CA 1
ATOM 785 C C . LEU A 1 93 ? 12.926 3.365 -9.635 1.00 84.19 93 LEU A C 1
ATOM 787 O O . LEU A 1 93 ? 12.043 3.500 -10.488 1.00 84.19 93 LEU A O 1
ATOM 791 N N . VAL A 1 94 ? 12.675 2.975 -8.389 1.00 91.19 94 VAL A N 1
ATOM 792 C CA . VAL A 1 94 ? 11.339 2.829 -7.821 1.00 91.19 94 VAL A CA 1
ATOM 793 C C . VAL A 1 94 ? 11.292 3.666 -6.555 1.00 91.19 94 VAL A C 1
ATOM 795 O O . VAL A 1 94 ? 12.011 3.380 -5.598 1.00 91.19 94 VAL A O 1
ATOM 798 N N . ASP A 1 95 ? 10.413 4.658 -6.554 1.00 94.00 95 ASP A N 1
ATOM 799 C CA . ASP A 1 95 ? 10.057 5.410 -5.362 1.00 94.00 95 ASP A CA 1
ATOM 800 C C . ASP A 1 95 ? 8.719 4.912 -4.824 1.00 94.00 95 ASP A C 1
ATOM 802 O O . ASP A 1 95 ? 7.751 4.724 -5.574 1.00 94.00 95 ASP A O 1
ATOM 806 N N . LEU A 1 96 ? 8.675 4.697 -3.510 1.00 95.69 96 LEU A N 1
ATOM 807 C CA . LEU A 1 96 ? 7.504 4.207 -2.795 1.00 95.69 96 LEU A CA 1
ATOM 808 C C . LEU A 1 96 ? 7.090 5.196 -1.706 1.00 95.69 96 LEU A C 1
ATOM 810 O O . LEU A 1 96 ? 7.815 5.414 -0.742 1.00 95.69 96 LEU A O 1
ATOM 814 N N . ASN A 1 97 ? 5.884 5.742 -1.807 1.00 97.75 97 ASN A N 1
ATOM 815 C CA . ASN A 1 97 ? 5.298 6.575 -0.758 1.00 97.75 97 ASN A CA 1
ATOM 816 C C . ASN A 1 97 ? 4.056 5.915 -0.183 1.00 97.75 97 ASN A C 1
ATOM 818 O O . ASN A 1 97 ? 3.254 5.367 -0.940 1.00 97.75 97 ASN A O 1
ATOM 822 N N . LEU A 1 98 ? 3.875 5.997 1.134 1.00 98.25 98 LEU A N 1
ATOM 823 C CA . LEU A 1 98 ? 2.736 5.399 1.826 1.00 98.25 98 LEU A CA 1
ATOM 824 C C . LEU A 1 98 ? 1.954 6.446 2.629 1.00 98.25 98 LEU A C 1
ATOM 826 O O . LEU A 1 98 ? 2.514 7.212 3.409 1.00 98.25 98 LEU A O 1
ATOM 830 N N . GLY A 1 99 ? 0.637 6.438 2.470 1.00 98.25 99 GLY A N 1
ATOM 831 C CA . GLY A 1 99 ? -0.301 7.079 3.376 1.00 98.25 99 GLY A CA 1
ATOM 832 C C . GLY A 1 99 ? -0.970 6.019 4.222 1.00 98.25 99 GLY A C 1
ATOM 833 O O . GLY A 1 99 ? -1.591 5.102 3.686 1.00 98.25 99 GLY A O 1
ATOM 834 N N . VAL A 1 100 ? -0.827 6.144 5.530 1.00 98.00 100 VAL A N 1
ATOM 835 C CA . VAL A 1 100 ? -1.327 5.189 6.510 1.00 98.00 100 VAL A CA 1
ATOM 836 C C . VAL A 1 100 ? -2.406 5.881 7.316 1.00 98.00 100 VAL A C 1
ATOM 838 O O . VAL A 1 100 ? -2.240 7.041 7.694 1.00 98.00 100 VAL A O 1
ATOM 841 N N . SER A 1 101 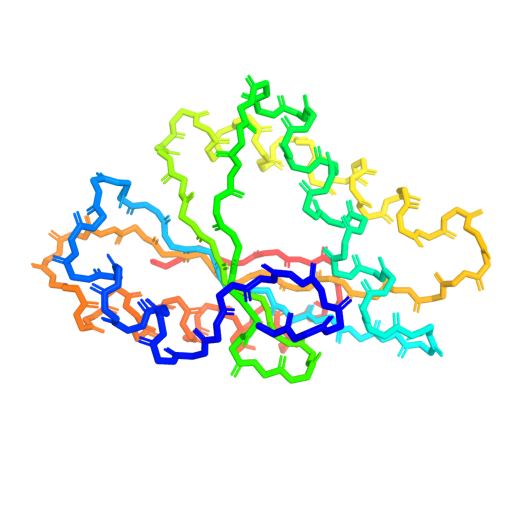? -3.507 5.186 7.568 1.00 97.62 101 SER A N 1
ATOM 842 C CA . SER A 1 101 ? -4.498 5.666 8.518 1.00 97.62 101 SER A CA 1
ATOM 843 C C . SER A 1 101 ? -5.042 4.558 9.390 1.00 97.62 101 SER A C 1
ATOM 845 O O . SER A 1 101 ? -5.192 3.418 8.941 1.00 97.62 101 SER A O 1
ATOM 847 N N . ILE A 1 102 ? -5.332 4.913 10.637 1.00 95.88 102 ILE A N 1
ATOM 848 C CA . ILE A 1 102 ? -5.900 4.036 11.653 1.00 95.88 102 ILE A CA 1
ATOM 849 C C . ILE A 1 102 ? -7.397 4.346 11.755 1.00 95.88 102 ILE A C 1
ATOM 851 O O . ILE A 1 102 ? -7.811 5.502 11.747 1.00 95.88 102 ILE A O 1
ATOM 855 N N . LEU A 1 103 ? -8.225 3.308 11.785 1.00 93.31 103 LEU A N 1
ATOM 856 C CA . LEU A 1 103 ? -9.666 3.441 11.930 1.00 93.31 103 LEU A CA 1
ATOM 857 C C . LEU A 1 103 ? -9.997 3.832 13.377 1.00 93.31 103 LEU A C 1
ATOM 859 O O . LEU A 1 103 ? -9.901 2.995 14.272 1.00 93.31 103 LEU A O 1
ATOM 863 N N . GLU A 1 104 ? -10.399 5.087 13.585 1.00 87.69 104 GLU A N 1
ATOM 864 C CA . GLU A 1 104 ? -10.813 5.609 14.896 1.00 87.69 104 GLU A CA 1
ATOM 865 C C . GLU A 1 104 ? -12.332 5.831 14.971 1.00 87.69 104 GLU A C 1
ATOM 867 O O . GLU A 1 104 ? -13.019 5.133 15.715 1.00 87.69 104 GLU A O 1
ATOM 872 N N . GLU A 1 105 ? -12.872 6.765 14.176 1.00 81.19 105 GLU A N 1
ATOM 873 C CA . GLU A 1 105 ? -14.284 7.176 14.264 1.00 81.19 105 GLU A CA 1
ATOM 874 C C . GLU A 1 105 ? -15.163 6.605 13.141 1.00 81.19 105 GLU A C 1
ATOM 876 O O . GLU A 1 105 ? -16.190 5.973 13.399 1.00 81.19 105 GLU A O 1
ATOM 881 N N . SER A 1 106 ? -14.780 6.828 11.877 1.00 90.19 106 SER A N 1
ATOM 882 C CA . SER A 1 106 ? -15.576 6.426 10.710 1.00 90.19 106 SER A CA 1
ATOM 883 C C . SER A 1 106 ? -14.722 5.901 9.556 1.00 90.19 106 SER A C 1
ATOM 885 O O . SER A 1 106 ? -13.575 6.305 9.357 1.00 90.19 106 SER A O 1
ATOM 887 N N . ARG A 1 107 ? -15.291 5.000 8.743 1.00 87.12 107 ARG A N 1
ATOM 888 C CA . ARG A 1 107 ? -14.592 4.413 7.582 1.00 87.12 107 ARG A CA 1
ATOM 889 C C . ARG A 1 107 ? -14.405 5.429 6.446 1.00 87.12 107 ARG A C 1
ATOM 891 O O . ARG A 1 107 ? -13.465 5.319 5.649 1.00 87.12 107 ARG A O 1
ATOM 898 N N . GLU A 1 108 ? -15.287 6.420 6.357 1.00 88.25 108 GLU A N 1
ATOM 899 C CA . GLU A 1 108 ? -15.172 7.558 5.448 1.00 88.25 108 GLU A CA 1
ATOM 900 C C . GLU A 1 108 ? -13.956 8.414 5.803 1.00 88.25 108 GLU A C 1
ATOM 902 O O . GLU A 1 108 ? -13.119 8.680 4.933 1.00 88.25 108 GLU A O 1
ATOM 907 N N . GLU A 1 109 ? -13.829 8.788 7.076 1.00 91.69 109 GLU A N 1
ATOM 908 C CA . GLU A 1 109 ? -12.693 9.556 7.577 1.00 91.69 109 GLU A CA 1
ATOM 909 C C . GLU A 1 109 ? -11.392 8.770 7.459 1.00 91.69 109 GLU A C 1
ATOM 911 O O . GLU A 1 109 ? -10.423 9.294 6.923 1.00 91.69 109 GLU A O 1
ATOM 916 N N . TRP A 1 110 ? -11.400 7.483 7.798 1.00 93.56 110 TRP A N 1
ATOM 917 C CA . TRP A 1 110 ? -10.260 6.582 7.620 1.00 93.56 110 TRP A CA 1
ATOM 918 C C . TRP A 1 110 ? -9.699 6.608 6.187 1.00 93.56 110 TRP A C 1
ATOM 920 O O . TRP A 1 110 ? -8.497 6.745 5.949 1.00 93.56 110 TRP A O 1
ATOM 930 N N . SER A 1 111 ? -10.589 6.580 5.191 1.00 93.81 111 SER A N 1
ATOM 931 C CA . SER A 1 111 ? -10.210 6.689 3.775 1.00 93.81 111 SER A CA 1
ATOM 932 C C . SER A 1 111 ? -9.705 8.082 3.392 1.00 93.81 111 SER A C 1
ATOM 934 O O . SER A 1 111 ? -8.918 8.230 2.452 1.00 93.81 111 SER A O 1
ATOM 936 N N . SER A 1 112 ? -10.246 9.121 4.027 1.00 95.50 112 SER A N 1
ATOM 937 C CA . SER A 1 112 ? -9.863 10.515 3.805 1.00 95.50 112 SER A CA 1
ATOM 938 C C . SER A 1 112 ? -8.473 10.788 4.383 1.00 95.50 112 SER A C 1
ATOM 940 O O . SER A 1 112 ? -7.601 11.298 3.678 1.00 95.50 112 SER A O 1
ATOM 942 N N . ASN A 1 113 ? -8.230 10.338 5.614 1.00 97.25 113 ASN A N 1
ATOM 943 C CA . ASN A 1 113 ? -6.966 10.450 6.327 1.00 97.25 113 ASN A CA 1
ATOM 944 C C . ASN A 1 113 ? -5.860 9.685 5.606 1.00 97.25 113 ASN A C 1
ATOM 946 O O . ASN A 1 113 ? -4.816 10.272 5.338 1.00 97.25 113 ASN A O 1
ATOM 950 N N . ALA A 1 114 ? -6.109 8.455 5.141 1.00 97.25 114 ALA A N 1
ATOM 951 C CA . ALA A 1 114 ? -5.114 7.714 4.361 1.00 97.25 114 ALA A CA 1
ATOM 952 C C . ALA A 1 114 ? -4.733 8.444 3.057 1.00 97.25 114 ALA A C 1
ATOM 954 O O . ALA A 1 114 ? -3.568 8.464 2.655 1.00 97.25 114 ALA A O 1
ATOM 955 N N . ARG A 1 115 ? -5.702 9.094 2.392 1.00 97.12 115 ARG A N 1
ATOM 956 C CA . ARG A 1 115 ? -5.445 9.903 1.185 1.00 97.12 115 ARG A CA 1
ATOM 957 C C . ARG A 1 115 ? -4.657 11.169 1.496 1.00 97.12 115 ARG A C 1
ATOM 959 O O . ARG A 1 115 ? -3.730 11.490 0.755 1.00 97.12 115 ARG A O 1
A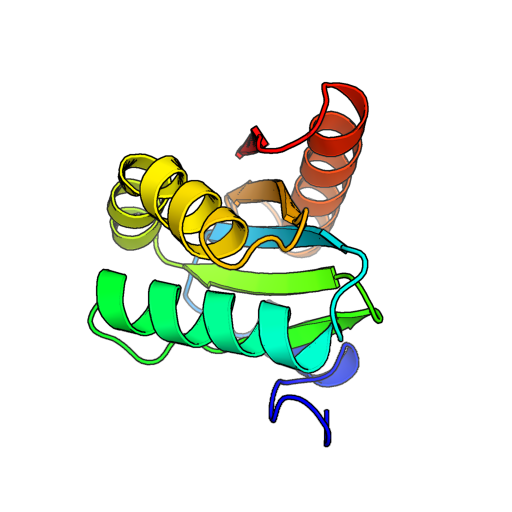TOM 966 N N . LYS A 1 116 ? -5.004 11.865 2.579 1.00 98.00 116 LYS A N 1
ATOM 967 C CA . LYS A 1 116 ? -4.285 13.052 3.054 1.00 98.00 116 LYS A CA 1
ATOM 968 C C . LYS A 1 116 ? -2.848 12.701 3.442 1.00 98.00 116 LYS A C 1
ATOM 970 O O . LYS A 1 116 ? -1.925 13.369 2.990 1.00 98.00 116 LYS A O 1
ATOM 975 N N . ALA A 1 117 ? -2.662 11.615 4.189 1.00 98.06 117 ALA A N 1
ATOM 976 C CA . ALA A 1 117 ? -1.360 11.088 4.576 1.00 98.06 117 ALA A CA 1
ATOM 977 C C . ALA A 1 117 ? -0.508 10.747 3.348 1.00 98.06 117 ALA A C 1
ATOM 979 O O . ALA A 1 117 ? 0.663 11.106 3.288 1.00 98.06 117 ALA A O 1
ATOM 980 N N . LEU A 1 118 ? -1.104 10.123 2.324 1.00 98.25 118 LEU A N 1
ATOM 981 C CA . LEU A 1 118 ? -0.386 9.811 1.089 1.00 98.25 118 LEU A CA 1
ATOM 982 C C . LEU A 1 118 ? 0.024 11.077 0.325 1.00 98.25 118 LEU A C 1
ATOM 984 O O . LEU A 1 118 ? 1.118 11.117 -0.231 1.00 98.25 118 LEU A O 1
ATOM 988 N N . GLY A 1 119 ? -0.842 12.095 0.289 1.00 97.38 119 GLY A N 1
ATOM 989 C CA . GLY A 1 119 ? -0.530 13.390 -0.317 1.00 97.38 119 GLY A CA 1
ATOM 990 C C . GLY A 1 119 ? 0.675 14.048 0.350 1.00 97.38 119 GLY A C 1
ATOM 991 O O . GLY A 1 119 ? 1.659 14.334 -0.325 1.00 97.38 119 GLY A O 1
ATOM 992 N N . LEU A 1 120 ? 0.637 14.165 1.679 1.00 97.94 120 LEU A N 1
ATOM 993 C CA . LEU A 1 120 ? 1.752 14.693 2.467 1.00 97.94 120 LEU A CA 1
ATOM 994 C C . LEU A 1 120 ? 3.029 13.859 2.266 1.00 97.94 120 LEU A C 1
ATOM 996 O O . LEU A 1 120 ? 4.106 14.411 2.085 1.00 97.94 120 LEU A O 1
ATOM 1000 N N . SER A 1 121 ? 2.917 12.526 2.231 1.00 97.69 121 SER A N 1
ATOM 1001 C CA . SER A 1 121 ? 4.078 11.644 2.074 1.00 97.69 121 SER A CA 1
ATOM 1002 C C . SER A 1 121 ? 4.818 11.919 0.767 1.00 97.69 121 SER A C 1
ATOM 1004 O O . SER A 1 121 ? 6.043 11.936 0.759 1.00 97.69 121 SER A O 1
ATOM 1006 N N . ILE A 1 122 ? 4.079 12.167 -0.318 1.00 96.56 122 ILE A N 1
ATOM 1007 C CA . ILE A 1 122 ? 4.644 12.521 -1.625 1.00 96.56 122 ILE A CA 1
ATOM 1008 C C . ILE A 1 122 ? 5.269 13.918 -1.599 1.00 96.56 122 ILE A C 1
ATOM 1010 O O . ILE A 1 122 ? 6.350 14.108 -2.151 1.00 96.56 122 ILE A O 1
ATOM 1014 N N . GLU A 1 123 ? 4.605 14.890 -0.968 1.00 96.62 123 GLU A N 1
ATOM 1015 C CA . GLU A 1 123 ? 5.110 16.265 -0.853 1.00 96.62 123 GLU A CA 1
ATOM 1016 C C . GLU A 1 123 ? 6.441 16.331 -0.097 1.00 96.62 123 GLU A C 1
ATOM 1018 O O . GLU A 1 123 ? 7.327 17.096 -0.478 1.00 96.62 123 GLU A O 1
ATOM 1023 N N . GLU A 1 124 ? 6.619 15.506 0.937 1.00 95.19 124 GLU A N 1
ATOM 1024 C CA . GLU A 1 124 ? 7.858 15.485 1.712 1.00 95.19 124 GLU A CA 1
ATOM 1025 C C . GLU A 1 124 ? 8.997 14.642 1.093 1.00 95.19 124 GLU A C 1
ATOM 1027 O O . GLU A 1 124 ? 10.066 14.509 1.704 1.00 95.19 124 GLU A O 1
ATOM 1032 N N . GLY A 1 125 ? 8.790 14.068 -0.095 1.00 92.88 125 GLY A N 1
ATOM 1033 C CA . GLY A 1 125 ? 9.812 13.361 -0.870 1.00 92.88 125 GLY A CA 1
ATOM 1034 C C . GLY A 1 125 ? 9.664 11.832 -0.918 1.00 92.88 125 GLY A C 1
ATOM 1035 O O . GLY A 1 125 ? 8.836 11.246 -0.220 1.00 92.88 125 GLY A O 1
ATOM 1036 N N . PRO A 1 126 ? 10.458 11.159 -1.767 1.00 92.31 126 PRO A N 1
ATOM 1037 C CA . PRO A 1 126 ? 10.296 9.737 -2.066 1.00 92.31 126 PRO A CA 1
ATOM 1038 C C . PRO A 1 126 ? 10.695 8.827 -0.899 1.00 92.31 126 PRO A C 1
ATOM 1040 O O . PRO A 1 126 ? 11.534 9.194 -0.078 1.00 92.31 126 PRO A O 1
ATOM 1043 N N . ASN A 1 127 ? 10.170 7.596 -0.889 1.00 93.06 127 ASN A N 1
ATOM 1044 C CA . ASN A 1 127 ? 10.568 6.524 0.040 1.00 93.06 127 ASN A CA 1
ATOM 1045 C C . ASN A 1 127 ? 10.212 6.813 1.502 1.00 93.06 127 ASN A C 1
ATOM 1047 O O . ASN A 1 127 ? 11.004 6.589 2.418 1.00 93.06 127 ASN A O 1
ATOM 1051 N N . ARG A 1 128 ? 9.000 7.333 1.725 1.00 93.94 128 ARG A N 1
ATOM 1052 C CA . ARG A 1 128 ? 8.513 7.738 3.049 1.00 93.94 128 ARG A CA 1
ATOM 1053 C C . ARG A 1 128 ? 7.100 7.247 3.295 1.00 93.94 128 ARG A C 1
ATOM 1055 O O . ARG A 1 128 ? 6.348 6.968 2.366 1.00 93.94 128 ARG A O 1
ATOM 1062 N N . TYR A 1 129 ? 6.718 7.203 4.563 1.00 95.94 129 TYR A N 1
ATOM 1063 C CA . TYR A 1 129 ? 5.327 7.047 4.951 1.00 95.94 129 TYR A CA 1
ATOM 1064 C C . TYR A 1 129 ? 4.909 8.164 5.899 1.00 95.94 129 TYR A C 1
ATOM 1066 O O . TYR A 1 129 ? 5.735 8.700 6.636 1.00 95.94 129 TYR A O 1
ATOM 1074 N N . ILE A 1 130 ? 3.623 8.495 5.874 1.00 97.19 130 ILE A N 1
ATOM 1075 C CA . ILE A 1 130 ? 2.978 9.347 6.873 1.00 97.19 130 ILE A CA 1
ATOM 1076 C C . ILE A 1 130 ? 1.775 8.593 7.417 1.00 97.19 130 ILE A C 1
ATOM 1078 O O . ILE A 1 130 ? 1.076 7.914 6.666 1.00 97.19 130 ILE A O 1
ATOM 1082 N N . CYS A 1 131 ? 1.564 8.699 8.725 1.00 95.81 131 CYS A N 1
ATOM 1083 C CA . CYS A 1 131 ? 0.431 8.113 9.425 1.00 95.81 131 CYS A CA 1
ATOM 1084 C C . CYS A 1 131 ? -0.455 9.231 9.974 1.00 95.81 131 CYS A C 1
ATOM 1086 O O . CYS A 1 131 ? 0.071 10.143 10.615 1.00 95.81 131 CYS A O 1
ATOM 1088 N N . LEU A 1 132 ? -1.761 9.154 9.703 1.00 92.56 132 LEU A N 1
ATOM 1089 C CA . LEU A 1 132 ? -2.792 10.065 10.211 1.00 92.56 132 LEU A CA 1
ATOM 1090 C C . LEU A 1 132 ? -3.965 9.312 10.834 1.00 92.56 132 LEU A C 1
ATOM 1092 O O . LEU A 1 132 ? -4.452 8.334 10.212 1.00 92.56 132 LEU A O 1
#